Protein AF-A0A1V4RG45-F1 (afdb_monomer)

Mean predicted aligned error: 4.4 Å

Nearest PDB structures (foldseek):
  8e12-assembly1_A  TM=3.515E-01  e=7.868E+00  synthetic construct

Sequence (69 aa):
MHNLLRLALEAGIEVTNEQKQVLIRITAFNLESRYPDYNREFRKKCTPQFTRQELVQIEEIFKWLKLKL

Structure (mmCIF, N/CA/C/O backbone):
data_AF-A0A1V4RG45-F1
#
_entry.id   AF-A0A1V4RG45-F1
#
loop_
_atom_site.group_PDB
_atom_site.id
_atom_site.type_symbol
_atom_site.label_atom_id
_atom_site.label_alt_id
_atom_site.label_comp_id
_atom_site.label_asym_id
_atom_site.label_entity_id
_atom_site.label_seq_id
_atom_site.pdbx_PDB_ins_code
_atom_site.Cartn_x
_atom_site.Cartn_y
_atom_site.Cartn_z
_atom_site.occupancy
_atom_site.B_iso_or_equiv
_atom_site.auth_seq_id
_atom_site.auth_comp_id
_atom_site.auth_asym_id
_atom_site.auth_atom_id
_atom_site.pdbx_PDB_model_num
ATOM 1 N N . MET A 1 1 ? -13.859 2.756 -7.020 1.00 54.00 1 MET A N 1
ATOM 2 C CA . MET A 1 1 ? -13.177 3.135 -5.761 1.00 54.00 1 MET A CA 1
ATOM 3 C C . MET A 1 1 ? -12.086 2.103 -5.489 1.00 54.00 1 MET A C 1
ATOM 5 O O . MET A 1 1 ? -12.431 0.950 -5.292 1.00 54.00 1 MET A O 1
ATOM 9 N N . HIS A 1 2 ? -10.798 2.464 -5.565 1.00 74.06 2 HIS A N 1
ATOM 10 C CA . HIS A 1 2 ? -9.673 1.530 -5.326 1.00 74.06 2 HIS A CA 1
ATOM 11 C C . HIS A 1 2 ? -8.596 2.088 -4.385 1.00 74.06 2 HIS A C 1
ATOM 13 O O . HIS A 1 2 ? -7.563 1.457 -4.205 1.00 74.06 2 HIS A O 1
ATOM 19 N N . ASN A 1 3 ? -8.824 3.263 -3.790 1.00 89.44 3 ASN A N 1
ATOM 20 C CA . ASN A 1 3 ? -7.863 3.883 -2.889 1.00 89.44 3 ASN A CA 1
ATOM 21 C C . ASN A 1 3 ? -8.037 3.318 -1.477 1.00 89.44 3 ASN A C 1
ATOM 23 O O . ASN A 1 3 ? -8.990 3.667 -0.783 1.00 89.44 3 ASN A O 1
ATOM 27 N N . LEU A 1 4 ? -7.114 2.445 -1.075 1.00 92.56 4 LEU A N 1
ATOM 28 C CA . LEU A 1 4 ? -7.171 1.758 0.213 1.00 92.56 4 LEU A CA 1
ATOM 29 C C . LEU A 1 4 ? -7.050 2.718 1.400 1.00 92.56 4 LEU A C 1
ATOM 31 O O . LEU A 1 4 ? -7.702 2.500 2.415 1.00 92.56 4 LEU A O 1
ATOM 35 N N . LEU A 1 5 ? -6.275 3.802 1.270 1.00 93.94 5 LEU A N 1
ATOM 36 C CA . LEU A 1 5 ? -6.187 4.819 2.318 1.00 93.94 5 LEU A CA 1
ATOM 37 C C . LEU A 1 5 ? -7.541 5.504 2.521 1.00 93.94 5 LEU A C 1
ATOM 39 O O . LEU A 1 5 ? -8.004 5.638 3.648 1.00 93.94 5 LEU A O 1
ATOM 43 N N . ARG A 1 6 ? -8.198 5.900 1.428 1.00 93.19 6 ARG A N 1
ATOM 44 C CA . ARG A 1 6 ? -9.525 6.515 1.498 1.00 93.19 6 ARG A CA 1
ATOM 45 C C . ARG A 1 6 ? -10.538 5.584 2.167 1.00 93.19 6 ARG A C 1
ATOM 47 O O . ARG A 1 6 ? -11.266 6.038 3.039 1.00 93.19 6 ARG A O 1
ATOM 54 N N . LEU A 1 7 ? -10.533 4.299 1.809 1.00 92.81 7 LEU A N 1
ATOM 55 C CA . LEU A 1 7 ? -11.418 3.302 2.420 1.00 92.81 7 LEU A CA 1
ATOM 56 C C . LEU A 1 7 ? -11.149 3.129 3.921 1.00 92.81 7 LEU A C 1
ATOM 58 O O . LEU A 1 7 ? -12.096 3.062 4.695 1.00 92.81 7 LEU A O 1
ATOM 62 N N . ALA A 1 8 ? -9.881 3.091 4.343 1.00 92.38 8 ALA A N 1
ATOM 63 C CA . ALA A 1 8 ? -9.533 2.988 5.761 1.00 92.38 8 ALA A CA 1
ATOM 64 C C . ALA A 1 8 ? -10.042 4.197 6.565 1.00 92.38 8 ALA A C 1
ATOM 66 O O . ALA A 1 8 ? -10.624 4.023 7.632 1.00 92.38 8 ALA A O 1
ATOM 67 N N . LEU A 1 9 ? -9.885 5.411 6.025 1.00 92.00 9 LEU A N 1
ATOM 68 C CA . LEU A 1 9 ? -10.364 6.637 6.669 1.00 92.00 9 LEU A CA 1
ATOM 69 C C . LEU A 1 9 ? -11.896 6.711 6.716 1.00 92.00 9 LEU A C 1
ATOM 71 O O . LEU A 1 9 ? -12.453 7.079 7.745 1.00 92.00 9 LEU A O 1
ATOM 75 N N . GLU A 1 10 ? -12.582 6.337 5.632 1.00 93.50 10 GLU A N 1
ATOM 76 C CA . GLU A 1 10 ? -14.053 6.279 5.585 1.00 93.50 10 GLU A CA 1
ATOM 77 C C . GLU A 1 10 ? -14.619 5.215 6.543 1.00 93.50 10 GLU A C 1
ATOM 79 O O . GLU A 1 10 ? -15.703 5.398 7.089 1.00 93.50 10 GLU A O 1
ATOM 84 N N . ALA A 1 11 ? -13.865 4.142 6.803 1.00 91.81 11 ALA A N 1
ATOM 85 C CA . ALA A 1 11 ? -14.190 3.133 7.809 1.00 91.81 11 ALA A CA 1
ATOM 86 C C . ALA A 1 11 ? -13.850 3.560 9.254 1.00 91.81 11 ALA A C 1
ATOM 88 O O . ALA A 1 11 ? -14.059 2.780 10.180 1.00 91.81 11 ALA A O 1
ATOM 89 N N . GLY A 1 12 ? -13.307 4.767 9.466 1.00 92.88 12 GLY A N 1
ATOM 90 C CA . GLY A 1 12 ? -12.910 5.257 10.790 1.00 92.88 12 GLY A CA 1
ATOM 91 C C . GLY A 1 12 ? -11.664 4.577 11.369 1.00 92.88 12 GLY A C 1
ATOM 92 O O . GLY A 1 12 ? -11.431 4.652 12.573 1.00 92.88 12 GLY A O 1
ATOM 93 N N . ILE A 1 13 ? -10.858 3.908 10.539 1.00 93.44 13 ILE A N 1
ATOM 94 C CA . ILE A 1 13 ? -9.633 3.235 10.976 1.00 93.44 13 ILE A CA 1
ATOM 95 C C . ILE A 1 13 ? -8.498 4.259 11.053 1.00 93.44 13 ILE A C 1
ATOM 97 O O . ILE A 1 13 ? -8.077 4.834 10.046 1.00 93.44 13 ILE A O 1
ATOM 101 N N . GLU A 1 1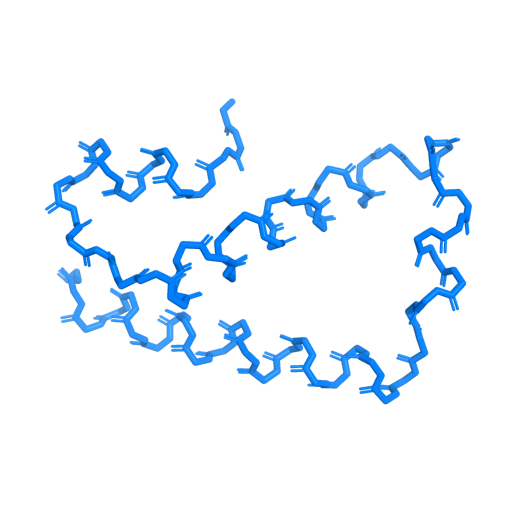4 ? -7.951 4.442 12.252 1.00 92.94 14 GLU A N 1
ATOM 102 C CA . GLU A 1 14 ? -6.743 5.239 12.449 1.00 92.94 14 GLU A CA 1
ATOM 103 C C . GLU A 1 14 ? -5.521 4.546 11.836 1.00 92.94 14 GLU A C 1
ATOM 105 O O . GLU A 1 14 ? -5.231 3.381 12.117 1.00 92.94 14 GLU A O 1
ATOM 110 N N . VAL A 1 15 ? -4.789 5.290 11.005 1.00 93.50 15 VAL A N 1
ATOM 111 C CA . VAL A 1 15 ? -3.599 4.820 10.286 1.00 93.50 15 VAL A CA 1
ATOM 112 C C . VAL A 1 15 ? -2.395 5.709 10.582 1.00 93.50 15 VAL A C 1
ATOM 114 O O . VAL A 1 15 ? -2.489 6.941 10.526 1.00 93.50 15 VAL A O 1
ATOM 117 N N . THR A 1 16 ? -1.238 5.094 10.833 1.00 95.12 16 THR A N 1
ATOM 118 C CA . THR A 1 16 ? 0.035 5.820 10.967 1.00 95.12 16 THR A CA 1
ATOM 119 C C . THR A 1 16 ? 0.511 6.357 9.618 1.00 95.12 16 THR A C 1
ATOM 121 O O . THR A 1 16 ? 0.008 5.976 8.558 1.00 95.12 16 THR A O 1
ATOM 124 N N . ASN A 1 17 ? 1.506 7.247 9.623 1.00 93.88 17 ASN A N 1
ATOM 125 C CA . ASN A 1 17 ? 2.060 7.783 8.379 1.00 93.88 17 ASN A CA 1
ATOM 126 C C . ASN A 1 17 ? 2.704 6.692 7.515 1.00 93.88 17 ASN A C 1
ATOM 128 O O . ASN A 1 17 ? 2.547 6.709 6.297 1.00 93.88 17 ASN A O 1
ATOM 132 N N . GLU A 1 18 ? 3.343 5.706 8.133 1.00 92.69 18 GLU A N 1
ATOM 133 C CA . GLU A 1 18 ? 3.934 4.551 7.460 1.00 92.69 18 GLU A CA 1
ATOM 134 C C . GLU A 1 18 ? 2.839 3.708 6.795 1.00 92.69 18 GLU A C 1
ATOM 136 O O . GLU A 1 18 ? 2.922 3.399 5.607 1.00 92.69 18 GLU A O 1
ATOM 141 N N . GLN A 1 19 ? 1.749 3.427 7.516 1.00 94.31 19 GLN A N 1
ATOM 142 C CA . GLN A 1 19 ? 0.612 2.670 6.985 1.00 94.31 19 GLN A CA 1
ATOM 143 C C . GLN A 1 19 ? -0.068 3.399 5.825 1.00 94.31 19 GLN A C 1
ATOM 145 O O . GLN A 1 19 ? -0.408 2.770 4.822 1.00 94.31 19 GLN A O 1
ATOM 150 N N . LYS A 1 20 ? -0.203 4.731 5.902 1.00 94.81 20 LYS A N 1
ATOM 151 C CA . LYS A 1 20 ? -0.700 5.550 4.783 1.00 94.81 20 LYS A CA 1
ATOM 152 C C . LYS A 1 20 ? 0.141 5.333 3.527 1.00 94.81 20 LYS A C 1
ATOM 154 O O . LYS A 1 20 ? -0.423 5.099 2.459 1.00 94.81 20 LYS A O 1
ATOM 159 N N . GLN A 1 21 ? 1.470 5.373 3.651 1.00 94.62 21 GLN A N 1
ATOM 160 C CA . GLN A 1 21 ? 2.368 5.164 2.512 1.00 94.62 21 GLN A CA 1
ATOM 161 C C . GLN A 1 21 ? 2.217 3.763 1.917 1.00 94.62 21 GLN A C 1
ATOM 163 O O . GLN A 1 21 ? 2.154 3.626 0.694 1.00 94.62 21 GLN A O 1
ATOM 168 N N . VAL A 1 22 ? 2.090 2.731 2.756 1.00 94.50 22 VAL A N 1
ATOM 169 C CA . VAL A 1 22 ? 1.891 1.358 2.273 1.00 94.50 22 VAL A CA 1
ATOM 170 C C . VAL A 1 22 ? 0.534 1.209 1.571 1.00 94.50 22 VAL A C 1
ATOM 172 O O . VAL A 1 22 ? 0.479 0.690 0.459 1.00 94.50 22 VAL A O 1
ATOM 175 N N . LEU A 1 23 ? -0.561 1.735 2.131 1.00 94.62 23 LEU A N 1
ATOM 176 C CA . LEU A 1 23 ? -1.895 1.669 1.511 1.00 94.62 23 LEU A CA 1
ATOM 177 C C . LEU A 1 23 ? -1.963 2.408 0.163 1.00 94.62 23 LEU A C 1
ATOM 179 O O . LEU A 1 23 ? -2.591 1.922 -0.786 1.00 94.62 23 LEU A O 1
ATOM 183 N N . ILE A 1 24 ? -1.296 3.563 0.050 1.00 93.88 24 ILE A N 1
ATOM 184 C CA . ILE A 1 24 ? -1.151 4.295 -1.219 1.00 93.88 24 ILE A CA 1
ATOM 185 C C . ILE A 1 24 ? -0.351 3.461 -2.223 1.00 93.88 24 ILE A C 1
ATOM 187 O O . ILE A 1 24 ? -0.749 3.335 -3.382 1.00 93.88 24 ILE A O 1
ATOM 191 N N . ARG A 1 25 ? 0.751 2.848 -1.786 1.00 92.38 25 ARG A N 1
ATOM 192 C CA . ARG A 1 25 ? 1.605 2.022 -2.644 1.00 92.38 25 ARG A CA 1
ATOM 193 C C . ARG A 1 25 ? 0.865 0.796 -3.188 1.00 92.38 25 ARG A C 1
ATOM 195 O O . ARG A 1 25 ? 0.881 0.562 -4.392 1.00 92.38 25 ARG A O 1
ATOM 202 N N . ILE A 1 26 ? 0.133 0.077 -2.338 1.00 92.69 26 ILE A N 1
ATOM 203 C CA . ILE A 1 26 ? -0.696 -1.068 -2.752 1.00 92.69 26 ILE A CA 1
ATOM 204 C C . ILE A 1 26 ? -1.797 -0.621 -3.723 1.00 92.69 26 ILE A C 1
ATOM 206 O O . ILE A 1 26 ? -2.077 -1.300 -4.711 1.00 92.69 26 ILE A O 1
ATOM 210 N N . THR A 1 27 ? -2.401 0.548 -3.484 1.00 91.88 27 THR A N 1
ATOM 211 C CA . THR A 1 27 ? -3.358 1.146 -4.427 1.00 91.88 27 THR A CA 1
ATOM 212 C C . THR A 1 27 ? -2.719 1.348 -5.803 1.00 91.88 27 THR A C 1
ATOM 214 O O . THR A 1 27 ? -3.329 0.984 -6.806 1.00 91.88 27 THR A O 1
ATOM 217 N N . ALA A 1 28 ? -1.491 1.870 -5.863 1.00 89.06 28 ALA A N 1
ATOM 218 C CA . ALA A 1 28 ? -0.767 2.033 -7.120 1.00 89.06 28 ALA A CA 1
ATOM 219 C C . ALA A 1 28 ? -0.529 0.682 -7.816 1.00 89.06 28 ALA A C 1
ATOM 221 O O . ALA A 1 28 ? -0.830 0.553 -8.998 1.00 89.06 28 ALA A O 1
ATOM 222 N N . PHE A 1 29 ? -0.112 -0.358 -7.087 1.00 88.75 29 PHE A N 1
ATOM 223 C CA . PHE A 1 29 ? 0.072 -1.704 -7.655 1.00 88.75 29 PHE A CA 1
ATOM 224 C C . PHE A 1 29 ? -1.221 -2.271 -8.267 1.00 88.75 29 PHE A C 1
ATOM 226 O O . PHE A 1 29 ? -1.206 -2.872 -9.346 1.00 88.75 29 PHE A O 1
ATOM 233 N N . ASN A 1 30 ? -2.364 -2.034 -7.620 1.00 86.62 30 ASN A N 1
ATOM 234 C CA . ASN A 1 30 ? -3.672 -2.440 -8.136 1.00 86.62 30 ASN A CA 1
ATOM 235 C C . ASN A 1 30 ? -4.065 -1.702 -9.426 1.00 86.62 30 ASN A C 1
ATOM 237 O O . ASN A 1 30 ? -4.770 -2.269 -10.257 1.00 86.62 30 ASN A O 1
ATOM 241 N N . LEU A 1 31 ? -3.627 -0.454 -9.605 1.00 83.44 31 LEU A N 1
ATOM 242 C CA . LEU A 1 31 ? -3.864 0.309 -10.832 1.00 83.44 31 LEU A CA 1
ATOM 243 C C . LEU A 1 31 ? -2.940 -0.165 -11.963 1.00 83.44 31 LEU A C 1
ATOM 245 O O . LEU A 1 31 ? -3.415 -0.457 -13.060 1.00 83.44 31 LEU A O 1
ATOM 249 N N . GLU A 1 32 ? -1.650 -0.320 -11.664 1.00 83.62 32 GLU A N 1
ATOM 250 C CA . GLU A 1 32 ? -0.608 -0.741 -12.612 1.00 83.62 32 GLU A CA 1
ATOM 251 C C . GLU A 1 32 ? -0.834 -2.157 -13.165 1.00 83.62 32 GLU A C 1
ATOM 253 O O . GLU A 1 32 ? -0.551 -2.443 -14.328 1.00 83.62 32 GLU A O 1
ATOM 258 N N . SER A 1 33 ? -1.387 -3.063 -12.353 1.00 78.50 33 SER A N 1
ATOM 259 C CA . SER A 1 33 ? -1.715 -4.421 -12.809 1.00 78.50 33 SER A CA 1
ATOM 260 C C . SER A 1 33 ? -2.887 -4.465 -13.796 1.00 78.50 33 SER A C 1
ATOM 262 O O . SER A 1 33 ? -2.937 -5.362 -14.637 1.00 78.50 33 SER A O 1
ATOM 264 N N . ARG A 1 34 ? -3.813 -3.499 -13.723 1.00 78.25 34 ARG A N 1
ATOM 265 C CA . ARG A 1 34 ? -5.013 -3.438 -14.575 1.00 78.25 34 ARG A CA 1
ATOM 266 C C . ARG A 1 34 ? -4.782 -2.722 -15.896 1.00 78.25 34 ARG A C 1
ATOM 268 O O . ARG A 1 34 ? -5.414 -3.080 -16.883 1.00 78.25 34 ARG A O 1
ATOM 275 N N . TYR A 1 35 ? -3.884 -1.741 -15.917 1.00 72.19 35 TYR A N 1
ATOM 276 C CA . TYR A 1 35 ? -3.542 -0.977 -17.114 1.00 72.19 35 TYR A CA 1
ATOM 277 C C . TYR A 1 35 ? -2.044 -1.104 -17.399 1.00 72.19 35 TYR A C 1
ATOM 279 O O . TYR A 1 35 ? -1.290 -0.150 -17.214 1.00 72.19 35 TYR A O 1
ATOM 287 N N . PRO A 1 36 ? -1.582 -2.285 -17.841 1.00 62.59 36 PRO A N 1
ATOM 288 C CA . PRO A 1 36 ? -0.158 -2.555 -18.010 1.00 62.59 36 PRO A CA 1
ATOM 289 C C . PRO A 1 36 ? 0.517 -1.667 -19.065 1.00 62.59 36 PRO A C 1
ATOM 291 O O . PRO A 1 36 ? 1.735 -1.489 -19.012 1.00 62.59 36 PRO A O 1
ATOM 294 N N . ASP A 1 37 ? -0.267 -1.090 -19.979 1.00 63.31 37 ASP A N 1
ATOM 295 C CA . ASP A 1 37 ? 0.200 -0.168 -21.017 1.00 63.31 37 ASP A CA 1
ATOM 296 C C . ASP A 1 37 ? 0.543 1.228 -20.475 1.00 63.31 37 ASP A C 1
ATOM 298 O O . ASP A 1 37 ? 1.267 1.976 -21.129 1.00 63.31 37 ASP A O 1
ATOM 302 N N . TYR A 1 38 ? 0.085 1.579 -19.266 1.00 60.81 38 TYR A N 1
ATOM 303 C CA . TYR A 1 38 ? 0.331 2.899 -18.684 1.00 60.81 38 TYR A CA 1
ATOM 304 C C . TYR A 1 38 ? 1.751 3.070 -18.130 1.00 60.81 38 TYR A C 1
ATOM 306 O O . TYR A 1 38 ? 2.224 4.203 -18.051 1.00 60.81 38 TYR A O 1
ATOM 314 N N . ASN A 1 39 ? 2.454 1.992 -17.747 1.00 61.88 39 ASN A N 1
ATOM 315 C CA . ASN A 1 39 ? 3.740 2.148 -17.058 1.00 61.88 39 ASN A CA 1
ATOM 316 C C . ASN A 1 39 ? 4.685 0.941 -17.199 1.00 61.88 39 ASN A C 1
ATOM 318 O O . ASN A 1 39 ? 4.911 0.138 -16.286 1.00 61.88 39 ASN A O 1
ATOM 322 N N . ARG A 1 40 ? 5.349 0.852 -18.358 1.00 71.06 40 ARG A N 1
ATOM 323 C CA . ARG A 1 40 ? 6.438 -0.117 -18.600 1.00 71.06 40 ARG A CA 1
ATOM 324 C C . ARG A 1 40 ? 7.572 -0.002 -17.570 1.00 71.06 40 ARG A C 1
ATOM 326 O O . ARG A 1 40 ? 8.216 -1.000 -17.254 1.00 71.06 40 ARG A O 1
ATOM 333 N N . GLU A 1 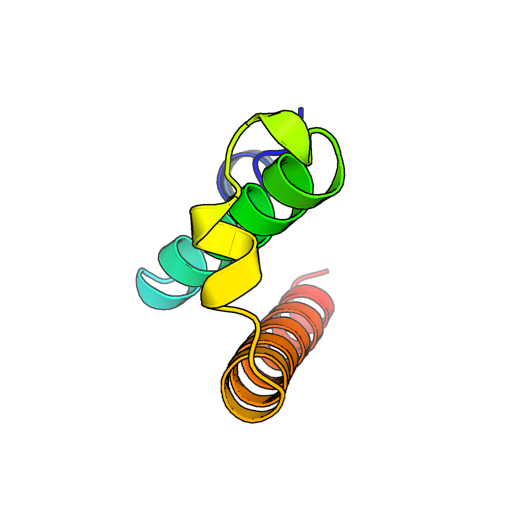41 ? 7.786 1.192 -17.019 1.00 79.75 41 GLU A N 1
ATOM 334 C CA . GLU A 1 41 ? 8.807 1.461 -16.001 1.00 79.75 41 GLU A CA 1
ATOM 335 C C . GLU A 1 41 ? 8.493 0.817 -14.650 1.00 79.75 41 GLU A C 1
ATOM 337 O O . GLU A 1 41 ? 9.411 0.399 -13.946 1.00 79.75 41 GLU A O 1
ATOM 342 N N . PHE A 1 42 ? 7.215 0.677 -14.286 1.00 81.81 42 PHE A N 1
ATOM 343 C CA . PHE A 1 42 ? 6.845 -0.003 -13.049 1.00 81.81 42 PHE A CA 1
ATOM 344 C C . PHE A 1 42 ? 7.230 -1.485 -13.105 1.00 81.81 42 PHE A C 1
ATOM 346 O O . PHE A 1 42 ? 7.888 -1.991 -12.198 1.00 81.81 42 PHE A O 1
ATOM 353 N N . ARG A 1 43 ? 6.946 -2.156 -14.229 1.00 79.31 43 ARG A N 1
ATOM 354 C CA . ARG A 1 43 ? 7.324 -3.564 -14.440 1.00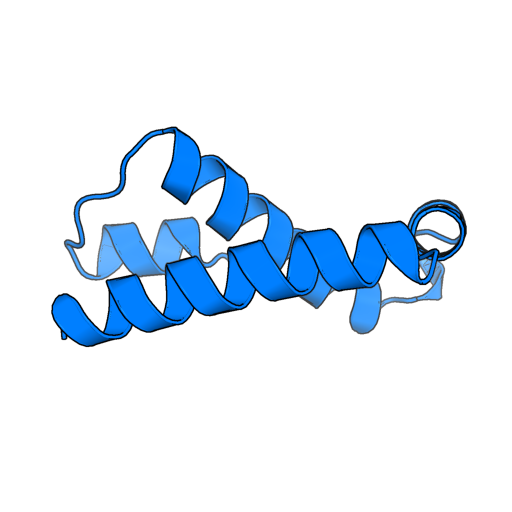 79.31 43 ARG A CA 1
ATOM 355 C C . ARG A 1 43 ? 8.831 -3.803 -14.339 1.00 79.31 43 ARG A C 1
ATOM 357 O O . ARG A 1 43 ? 9.238 -4.835 -13.818 1.00 79.31 43 ARG A O 1
ATOM 364 N N . LYS A 1 44 ? 9.662 -2.851 -14.779 1.00 84.25 44 LYS A N 1
ATOM 365 C CA . LYS A 1 44 ? 11.128 -2.943 -14.639 1.00 84.25 44 LYS A CA 1
ATOM 366 C C . LYS A 1 44 ? 11.587 -2.940 -13.177 1.00 84.25 44 LYS A C 1
ATOM 368 O O . LYS A 1 44 ? 12.632 -3.505 -12.872 1.00 84.25 44 LYS A O 1
ATOM 373 N N . LYS A 1 45 ? 10.816 -2.329 -12.269 1.00 85.00 45 LYS A N 1
ATOM 374 C CA . LYS A 1 45 ? 11.112 -2.301 -10.826 1.00 85.00 45 LYS A CA 1
ATOM 375 C C . LYS A 1 45 ? 10.760 -3.617 -10.130 1.00 85.00 45 LYS A C 1
ATOM 377 O O . LYS A 1 45 ? 11.360 -3.922 -9.103 1.00 85.00 45 LYS A O 1
ATOM 382 N N . CYS A 1 46 ? 9.846 -4.412 -10.692 1.00 87.56 46 CYS A N 1
ATOM 383 C CA . CYS A 1 46 ? 9.348 -5.674 -10.133 1.00 87.56 46 CYS A CA 1
ATOM 384 C C . CYS A 1 46 ? 10.358 -6.836 -10.220 1.00 87.56 46 CYS A C 1
ATOM 386 O O . CYS A 1 46 ? 10.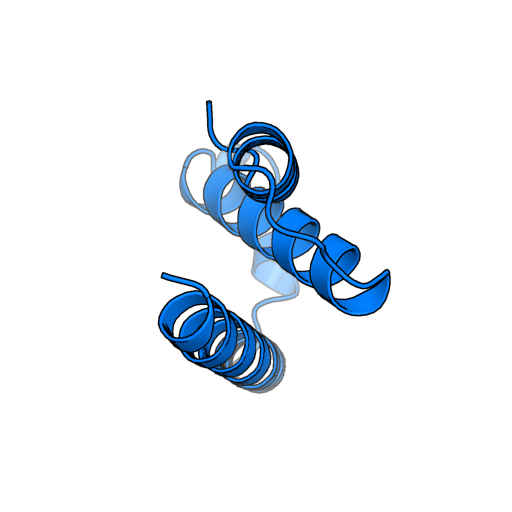051 -7.918 -10.716 1.00 87.56 46 CYS A O 1
ATOM 388 N N . THR A 1 47 ? 11.577 -6.633 -9.722 1.00 93.56 47 THR A N 1
ATOM 389 C CA . THR A 1 47 ? 12.560 -7.711 -9.548 1.00 93.56 47 THR A CA 1
ATOM 390 C C . THR A 1 47 ? 12.087 -8.707 -8.477 1.00 93.56 47 THR A C 1
ATOM 392 O O . THR A 1 47 ? 11.244 -8.354 -7.643 1.00 93.56 47 THR A O 1
ATOM 395 N N . PRO A 1 48 ? 12.623 -9.944 -8.429 1.00 94.50 48 PRO A N 1
ATOM 396 C CA . PRO A 1 48 ? 12.270 -10.903 -7.378 1.00 94.50 48 PRO A CA 1
ATOM 397 C C . PRO A 1 48 ? 12.504 -10.357 -5.964 1.00 94.50 48 PRO A C 1
ATOM 399 O O . PRO A 1 48 ? 11.674 -10.554 -5.078 1.00 94.50 48 PRO A O 1
ATOM 402 N N . GLN A 1 49 ? 13.603 -9.620 -5.770 1.00 95.62 49 GLN A N 1
ATOM 403 C CA . GLN A 1 49 ? 13.939 -9.007 -4.487 1.00 95.62 49 GLN A CA 1
ATOM 404 C C . GLN A 1 49 ? 12.940 -7.913 -4.100 1.00 95.62 49 GLN A C 1
ATOM 406 O O . GLN A 1 49 ? 12.409 -7.942 -2.992 1.00 95.62 49 GLN A O 1
ATOM 411 N N . PHE A 1 50 ? 12.648 -6.989 -5.021 1.00 93.25 50 PHE A N 1
ATOM 412 C CA . PHE A 1 50 ? 11.647 -5.943 -4.807 1.00 93.25 50 PHE A CA 1
ATOM 413 C C . PHE A 1 50 ? 10.283 -6.554 -4.474 1.00 93.25 50 PHE A C 1
ATOM 415 O O . PHE A 1 50 ? 9.676 -6.223 -3.463 1.00 93.25 50 PHE A O 1
ATOM 422 N N . THR A 1 51 ? 9.837 -7.517 -5.281 1.00 92.50 51 THR A N 1
ATOM 423 C CA . THR A 1 51 ? 8.538 -8.175 -5.102 1.00 92.50 51 THR A CA 1
ATOM 424 C C . THR A 1 51 ? 8.441 -8.859 -3.742 1.00 92.50 51 THR A C 1
ATOM 426 O O . THR A 1 51 ? 7.429 -8.723 -3.063 1.00 92.50 51 THR A O 1
ATOM 429 N N . ARG A 1 52 ? 9.502 -9.542 -3.295 1.00 96.19 52 ARG A N 1
ATOM 430 C CA . ARG A 1 52 ? 9.539 -10.155 -1.962 1.00 96.19 52 ARG A CA 1
ATOM 431 C C . ARG A 1 52 ? 9.418 -9.110 -0.849 1.00 96.19 52 ARG A C 1
ATOM 433 O O . ARG A 1 52 ? 8.661 -9.327 0.089 1.00 96.19 52 ARG A O 1
ATOM 440 N N . GLN A 1 53 ? 10.136 -7.991 -0.947 1.00 94.94 53 GLN A N 1
ATOM 441 C CA . GLN A 1 53 ? 10.079 -6.913 0.051 1.00 94.94 53 GLN A CA 1
ATOM 442 C C . GLN A 1 53 ? 8.699 -6.249 0.118 1.00 94.94 53 GLN A C 1
ATOM 444 O O . GLN A 1 53 ? 8.213 -5.935 1.204 1.00 94.94 53 GLN A O 1
ATOM 449 N N . GLU A 1 54 ? 8.056 -6.049 -1.030 1.00 94.81 54 GLU A N 1
ATOM 450 C CA . GLU A 1 54 ? 6.701 -5.502 -1.092 1.00 94.81 54 GLU A CA 1
ATOM 451 C C . GLU A 1 54 ? 5.664 -6.489 -0.542 1.00 94.81 54 GLU A C 1
ATOM 453 O O . GLU A 1 54 ? 4.791 -6.090 0.223 1.00 94.81 54 GLU A O 1
ATOM 458 N N . LEU A 1 55 ? 5.784 -7.786 -0.854 1.00 95.25 55 LEU A N 1
ATOM 459 C CA . LEU A 1 55 ? 4.887 -8.815 -0.319 1.00 95.25 55 LEU A CA 1
ATOM 460 C C . LEU A 1 55 ? 4.934 -8.891 1.211 1.00 95.25 55 LEU A C 1
ATOM 462 O O . LEU A 1 55 ? 3.880 -8.972 1.834 1.00 95.25 55 LEU A O 1
ATOM 466 N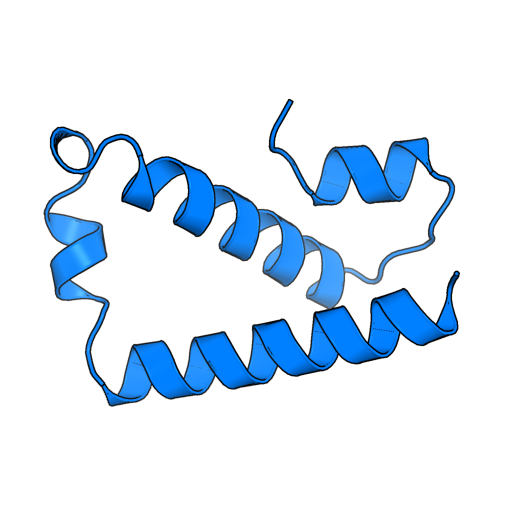 N . VAL A 1 56 ? 6.120 -8.796 1.819 1.00 96.19 56 VAL A N 1
ATOM 467 C CA . VAL A 1 56 ? 6.254 -8.775 3.287 1.00 96.19 56 VAL A CA 1
ATOM 468 C C . VAL A 1 56 ? 5.491 -7.593 3.894 1.00 96.19 56 VAL A C 1
ATOM 470 O O . VAL A 1 56 ? 4.688 -7.790 4.803 1.00 96.19 56 VAL A O 1
ATOM 473 N N . GLN A 1 57 ? 5.655 -6.384 3.347 1.00 94.69 57 GLN A N 1
ATOM 474 C CA . GLN A 1 57 ? 4.929 -5.196 3.823 1.00 94.69 57 GLN A CA 1
ATOM 475 C C . GLN A 1 57 ? 3.407 -5.333 3.647 1.00 94.69 57 GLN A C 1
ATOM 477 O O . GLN A 1 57 ? 2.630 -4.918 4.509 1.00 94.69 57 GLN A O 1
ATOM 482 N N . ILE A 1 58 ? 2.96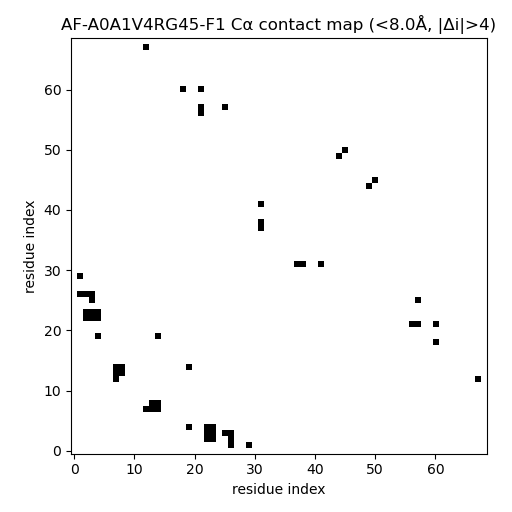5 -5.932 2.537 1.00 95.31 58 ILE A N 1
ATOM 483 C CA . ILE A 1 58 ? 1.546 -6.202 2.279 1.00 95.31 58 ILE A CA 1
ATOM 484 C C . ILE A 1 58 ? 0.985 -7.178 3.316 1.00 95.31 58 ILE A C 1
ATOM 486 O O . ILE A 1 58 ? -0.096 -6.942 3.858 1.00 95.31 58 ILE A O 1
ATOM 490 N N . GLU A 1 59 ? 1.710 -8.255 3.619 1.00 96.12 59 GLU A N 1
ATOM 491 C CA . GLU A 1 59 ? 1.308 -9.223 4.639 1.00 96.12 59 GLU A CA 1
ATOM 492 C C . GLU A 1 59 ? 1.227 -8.599 6.034 1.00 96.12 59 GLU A C 1
ATOM 494 O O . GLU A 1 59 ? 0.295 -8.896 6.783 1.00 96.12 59 GLU A O 1
ATOM 499 N N . GLU A 1 60 ? 2.171 -7.729 6.391 1.00 95.69 60 GLU A N 1
ATOM 500 C CA . GLU A 1 60 ? 2.166 -7.008 7.667 1.00 95.69 60 GLU A CA 1
ATOM 501 C C . GLU A 1 60 ? 0.940 -6.100 7.797 1.00 95.69 60 GLU A C 1
ATOM 503 O O 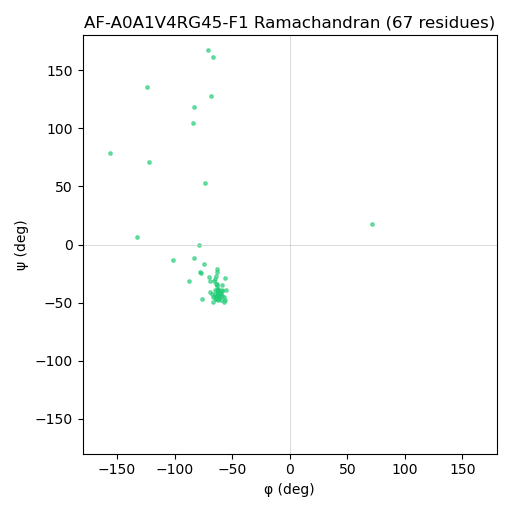. GLU A 1 60 ? 0.225 -6.173 8.800 1.00 95.69 60 GLU A O 1
ATOM 508 N N . ILE A 1 61 ? 0.630 -5.312 6.761 1.00 94.38 61 ILE A N 1
ATOM 509 C CA . ILE A 1 61 ? -0.583 -4.485 6.737 1.00 94.38 61 ILE A CA 1
ATOM 510 C C . ILE A 1 61 ? -1.845 -5.336 6.799 1.00 94.38 61 ILE A C 1
ATOM 512 O O . ILE A 1 61 ? -2.783 -4.983 7.511 1.00 94.38 61 ILE A O 1
ATOM 516 N N . PHE A 1 62 ? -1.882 -6.467 6.100 1.00 93.94 62 PHE A N 1
ATOM 517 C CA . PHE A 1 62 ? -3.037 -7.356 6.130 1.00 93.94 62 PHE A CA 1
ATOM 518 C C . PHE A 1 62 ? -3.265 -7.963 7.519 1.00 93.94 62 PHE A C 1
ATOM 520 O O . PHE A 1 62 ? -4.398 -7.998 8.001 1.00 93.94 62 PHE A O 1
ATOM 527 N N . LYS A 1 63 ? -2.194 -8.401 8.194 1.00 95.31 63 LYS A N 1
ATOM 528 C CA . LYS A 1 63 ? -2.256 -8.885 9.582 1.00 95.31 63 LYS A CA 1
ATOM 529 C C . LYS A 1 63 ? -2.730 -7.785 10.527 1.00 95.31 63 LYS A C 1
ATOM 531 O O . LYS A 1 63 ? -3.597 -8.041 11.355 1.00 95.31 63 LYS A O 1
ATOM 536 N N . TRP A 1 64 ? -2.210 -6.568 10.379 1.00 94.06 64 TRP A N 1
ATOM 537 C CA . TRP A 1 64 ? -2.642 -5.424 11.179 1.00 94.06 64 TRP A CA 1
ATOM 538 C C . TRP A 1 64 ? -4.125 -5.090 10.964 1.00 94.06 64 TRP A C 1
ATOM 540 O O . TRP A 1 64 ? -4.853 -4.939 11.942 1.00 94.06 64 TRP A O 1
ATOM 550 N N . LEU A 1 65 ? -4.599 -5.047 9.714 1.00 90.94 65 LEU A N 1
ATOM 551 C CA . LEU A 1 65 ? -6.009 -4.790 9.396 1.00 90.94 65 LEU A CA 1
ATOM 552 C C . LEU A 1 65 ? -6.935 -5.825 10.040 1.00 90.94 65 LEU A C 1
ATOM 554 O O . LEU A 1 65 ? -7.978 -5.463 10.572 1.00 90.94 65 LEU A O 1
ATOM 558 N N . LYS A 1 66 ? -6.538 -7.103 10.052 1.00 91.12 66 LYS A N 1
ATOM 559 C CA . LYS A 1 66 ? -7.301 -8.169 10.718 1.00 91.12 66 LYS A CA 1
ATOM 560 C C . LYS A 1 66 ? -7.426 -8.004 12.230 1.00 91.12 66 LYS A C 1
ATOM 562 O O . LYS A 1 66 ? -8.338 -8.576 12.800 1.00 91.12 66 LYS A O 1
ATOM 567 N N . LEU A 1 67 ? -6.518 -7.276 12.879 1.00 91.50 67 LEU A N 1
ATOM 568 C CA . LEU A 1 67 ? -6.618 -6.974 14.311 1.00 91.50 67 LEU A CA 1
ATOM 569 C C . LEU A 1 67 ? -7.524 -5.766 14.594 1.00 91.50 67 LEU A C 1
ATOM 571 O O . LEU A 1 67 ? -7.808 -5.482 15.755 1.00 91.50 67 LEU A O 1
ATOM 575 N N . LYS A 1 68 ? -7.912 -5.011 13.559 1.00 83.06 68 LYS A N 1
ATOM 576 C CA . LYS A 1 68 ? -8.759 -3.813 13.657 1.00 83.06 68 LYS A CA 1
ATOM 577 C C . LYS A 1 68 ? -10.222 -4.064 13.280 1.00 83.06 68 LYS A C 1
ATOM 579 O O . LYS A 1 68 ? -11.043 -3.190 13.545 1.00 83.06 68 LYS A O 1
ATOM 584 N N . LEU A 1 69 ? -10.513 -5.205 12.656 1.00 76.00 69 LEU A N 1
ATOM 585 C CA . LEU A 1 69 ? -11.852 -5.689 12.306 1.00 76.00 69 LEU A CA 1
ATOM 586 C C . LEU A 1 69 ? -12.313 -6.725 13.332 1.00 76.00 69 LEU A C 1
ATOM 588 O O . LEU A 1 69 ? -13.522 -6.720 13.640 1.00 76.00 69 LEU A O 1
#

Foldseek 3Di:
DQQQLVVCVVVVHDDDPVRNVLSRVVSVVVVCVVCVVPCPPVVVCPDPVSVVVNVVSVVVSVVVVVVVD

pLDDT: mean 88.04, std 9.9, range [54.0, 96.19]

Solvent-accessible surface area (backbone atoms only — not comparable to full-atom values): 4094 Å² total; per-residue (Å²): 140,70,56,46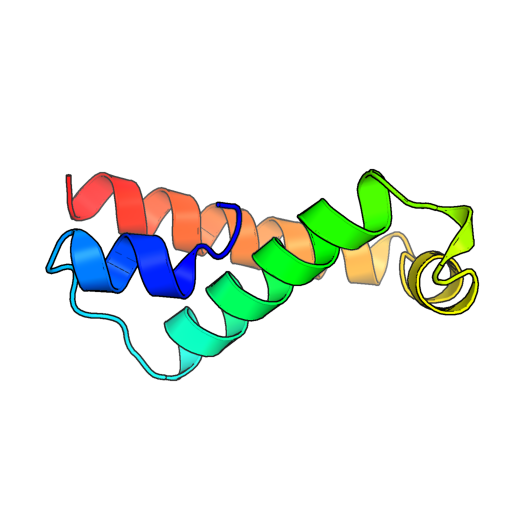,45,61,52,37,54,76,69,69,4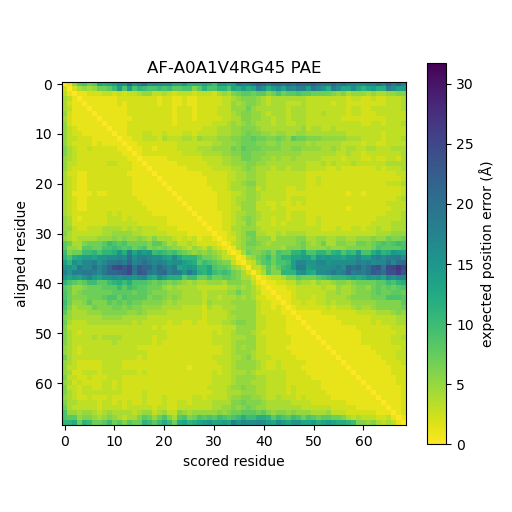9,89,71,53,73,67,52,44,53,50,30,49,50,54,27,49,52,61,51,49,73,74,43,58,87,78,43,68,69,58,63,72,60,62,40,75,68,49,46,52,57,53,50,52,54,51,51,52,51,52,56,52,52,64,76,75,109

Radius of gyration: 13.06 Å; Cα contacts (8 Å, |Δi|>4): 29; chains: 1; bounding box: 28×19×35 Å

Secondary structure (DSSP, 8-state):
---HHHHHHHTT----HHHHHHHHHHHHHHHHHH-GGG-HHHHHH--HHHHHHHHHHHHHHHHHHHTT-